Protein AF-A0A6S7KTX9-F1 (afdb_monomer)

Solvent-accessible surface area (backbone atoms only — not comparable to full-atom values): 5947 Å² total; per-residue (Å²): 133,84,76,74,84,74,77,63,70,67,62,65,62,39,55,59,55,64,74,69,64,88,60,67,93,51,55,34,82,47,74,49,81,61,94,49,71,65,58,38,52,52,52,52,51,52,51,51,51,47,60,72,64,47,81,51,99,92,48,83,36,61,68,40,61,43,78,93,50,84,59,28,39,36,37,28,50,54,64,93,84,64,54,65,72,59,54,60,54,59,60,75,76,112

Sequence (94 aa):
IDEDTLEDDNSERVVSAFKESANLNKLNKCYIESANEEELNDVLREIELMTDLGKHENVIQMFGCCTRCRPICLVLEYAPGGNLKVYLRSLKQK

InterPro domains:
  IPR000719 Protein kinase domain [PS50011] (1-94)
  IPR001245 Serine-threonine/tyrosine-protein kinase, catalytic domain [PF07714] (29-93)
  IPR011009 Protein kinase-like domain superfamily [SSF56112] (29-92)
  IPR050122 Receptor Tyrosine Kinase [PTHR24416] (34-89)

Organism: Paramuricea clavata (NCBI:txid317549)

Mean predicted aligned error: 10.35 Å

Structure (mmCIF, N/CA/C/O backbone):
data_AF-A0A6S7KTX9-F1
#
_entry.id   AF-A0A6S7KTX9-F1
#
loop_
_atom_site.group_PDB
_atom_site.id
_atom_site.type_symbol
_atom_site.label_atom_id
_atom_site.label_alt_id
_atom_site.label_comp_id
_atom_site.label_asym_id
_atom_site.label_entity_id
_atom_site.label_seq_id
_atom_site.pdbx_PDB_ins_code
_atom_site.Cartn_x
_atom_site.Cartn_y
_atom_site.Cartn_z
_atom_site.occupancy
_atom_site.B_iso_or_equiv
_atom_site.auth_seq_id
_atom_site.auth_comp_id
_atom_site.auth_asym_id
_atom_site.auth_atom_id
_atom_site.pdbx_PDB_model_num
ATOM 1 N N . ILE A 1 1 ? 22.445 -10.564 -27.317 1.00 37.06 1 ILE A N 1
ATOM 2 C CA . ILE A 1 1 ? 22.149 -11.217 -26.025 1.00 37.06 1 ILE A CA 1
ATOM 3 C C . ILE A 1 1 ? 20.880 -10.538 -25.596 1.00 37.06 1 ILE A C 1
ATOM 5 O O . ILE A 1 1 ? 20.932 -9.441 -25.058 1.00 37.06 1 ILE A O 1
ATOM 9 N N . ASP A 1 2 ? 19.780 -11.091 -26.084 1.00 29.61 2 ASP A N 1
ATOM 10 C CA . ASP A 1 2 ? 18.445 -10.622 -25.766 1.00 29.61 2 ASP A CA 1
ATOM 11 C C . ASP A 1 2 ? 18.195 -11.116 -24.346 1.00 29.61 2 ASP A C 1
ATOM 13 O O . ASP A 1 2 ? 18.088 -12.317 -24.115 1.00 29.61 2 ASP A O 1
ATOM 17 N N . GLU A 1 3 ? 18.309 -10.204 -23.386 1.00 43.16 3 GLU A N 1
ATOM 18 C CA . GLU A 1 3 ? 18.015 -10.494 -21.991 1.00 43.16 3 GLU A CA 1
ATOM 19 C C . GLU A 1 3 ? 16.493 -10.520 -21.880 1.00 43.16 3 GLU A C 1
ATOM 21 O O . GLU A 1 3 ? 15.811 -9.549 -22.217 1.00 43.16 3 GLU A O 1
ATOM 26 N N . ASP A 1 4 ? 16.000 -11.712 -21.566 1.00 34.72 4 ASP A N 1
ATOM 27 C CA . ASP A 1 4 ? 14.619 -12.135 -21.670 1.00 34.72 4 ASP A CA 1
ATOM 28 C C . ASP A 1 4 ? 13.635 -11.070 -21.181 1.00 34.72 4 ASP A C 1
ATOM 30 O O . ASP A 1 4 ? 13.712 -10.555 -20.064 1.00 34.72 4 ASP A O 1
ATOM 34 N N . THR A 1 5 ? 12.654 -10.781 -22.036 1.00 46.12 5 THR A N 1
ATOM 35 C CA . THR A 1 5 ? 11.400 -10.172 -21.610 1.00 46.12 5 THR A CA 1
ATOM 36 C C . THR A 1 5 ? 10.743 -11.182 -20.680 1.00 46.12 5 THR A C 1
ATOM 38 O O . THR A 1 5 ? 10.067 -12.100 -21.137 1.00 46.12 5 THR A O 1
ATOM 41 N N . LEU A 1 6 ? 11.004 -11.049 -19.378 1.00 45.59 6 LEU A N 1
ATOM 42 C CA . LEU A 1 6 ? 10.161 -11.620 -18.342 1.00 45.59 6 LEU A CA 1
ATOM 43 C C . LEU A 1 6 ? 8.770 -11.040 -18.592 1.00 45.59 6 LEU A C 1
ATOM 45 O O . LEU A 1 6 ? 8.470 -9.896 -18.255 1.00 45.59 6 LEU A O 1
ATOM 49 N N . GLU A 1 7 ? 7.953 -11.800 -19.314 1.00 46.34 7 GLU A N 1
ATOM 50 C CA . GLU A 1 7 ? 6.520 -11.598 -19.356 1.00 46.34 7 GLU A CA 1
ATOM 51 C C . GLU A 1 7 ? 6.048 -11.758 -17.915 1.00 46.34 7 GLU A C 1
ATOM 53 O O . GLU A 1 7 ? 5.877 -12.866 -17.411 1.00 46.34 7 GLU A O 1
ATOM 58 N N . ASP A 1 8 ? 5.952 -10.624 -17.221 1.00 46.47 8 ASP A N 1
ATOM 59 C CA . ASP A 1 8 ? 5.498 -10.552 -15.847 1.00 46.47 8 ASP A CA 1
ATOM 60 C C . ASP A 1 8 ? 4.066 -11.102 -15.770 1.00 46.47 8 ASP A C 1
ATOM 62 O O . ASP A 1 8 ? 3.064 -10.389 -15.933 1.00 46.47 8 ASP A O 1
ATOM 66 N N . ASP A 1 9 ? 3.985 -12.386 -15.422 1.00 48.59 9 ASP A N 1
ATOM 67 C CA . ASP A 1 9 ? 2.822 -13.127 -14.911 1.00 48.59 9 ASP A CA 1
ATOM 68 C C . ASP A 1 9 ? 2.078 -12.356 -13.794 1.00 48.59 9 ASP A C 1
ATOM 70 O O . ASP A 1 9 ? 0.934 -12.644 -13.430 1.00 48.59 9 ASP A O 1
ATOM 74 N N . ASN A 1 10 ? 2.703 -11.310 -13.250 1.00 50.31 10 ASN A N 1
ATOM 75 C CA . ASN A 1 10 ? 2.128 -10.411 -12.265 1.00 50.31 10 ASN A CA 1
ATOM 76 C C . ASN A 1 10 ? 0.919 -9.613 -12.799 1.00 50.31 10 ASN A C 1
ATOM 78 O O . ASN A 1 10 ? 0.084 -9.160 -12.016 1.00 50.31 10 ASN A O 1
ATOM 82 N N . SER A 1 11 ? 0.770 -9.456 -14.121 1.00 45.59 11 SER A N 1
ATOM 83 C CA . SER A 1 11 ? -0.364 -8.718 -14.700 1.00 45.59 11 SER A CA 1
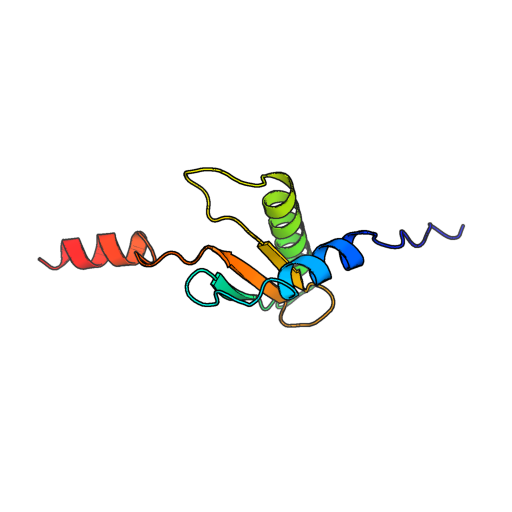ATOM 84 C C . SER A 1 11 ? -1.705 -9.467 -14.622 1.00 45.59 11 SER A C 1
ATOM 86 O O . SER A 1 11 ? -2.742 -8.823 -14.437 1.00 45.59 11 SER A O 1
ATOM 88 N N . GLU A 1 12 ? -1.716 -10.806 -14.670 1.00 43.31 12 GLU A N 1
ATOM 89 C CA . GLU A 1 12 ? -2.960 -11.584 -14.557 1.00 43.31 12 GLU A CA 1
ATOM 90 C C . GLU A 1 12 ? -3.484 -11.657 -13.115 1.00 43.31 12 GLU A C 1
ATOM 92 O O . GLU A 1 12 ? -4.700 -11.579 -12.895 1.00 43.31 12 GLU A O 1
ATOM 97 N N . ARG A 1 13 ? -2.601 -11.703 -12.103 1.00 44.53 13 ARG A N 1
ATOM 98 C CA . ARG A 1 13 ? -3.020 -11.707 -10.684 1.00 44.53 13 ARG A CA 1
ATOM 99 C C . ARG A 1 13 ? -3.780 -10.432 -10.308 1.00 44.53 13 ARG A C 1
ATOM 101 O O . ARG A 1 13 ? -4.778 -10.502 -9.588 1.00 44.53 13 ARG A O 1
ATOM 108 N N . VAL A 1 14 ? -3.373 -9.288 -10.859 1.00 49.12 14 VAL A N 1
ATOM 109 C CA . VAL A 1 14 ? -3.925 -7.957 -10.550 1.00 49.12 14 VAL A CA 1
ATOM 110 C C . VAL A 1 14 ? -5.378 -7.788 -11.012 1.00 49.12 14 VAL A C 1
ATOM 112 O O . VAL A 1 14 ? -6.156 -7.094 -10.356 1.00 49.12 14 VAL A O 1
ATOM 115 N N . VAL A 1 15 ? -5.798 -8.444 -12.100 1.00 47.75 15 VAL A N 1
ATOM 116 C CA . VAL A 1 15 ? -7.163 -8.285 -12.643 1.00 47.75 15 VAL A CA 1
ATOM 117 C C . VAL A 1 15 ? -8.205 -9.024 -11.798 1.00 47.75 15 VAL A C 1
ATOM 119 O O . VAL A 1 15 ? -9.350 -8.573 -11.692 1.00 47.75 15 VAL A O 1
ATOM 122 N N . SER A 1 16 ? -7.824 -10.127 -11.147 1.00 41.47 16 SER A N 1
ATOM 123 C CA . SER A 1 16 ? -8.752 -10.900 -10.312 1.00 41.47 16 SER A CA 1
ATOM 124 C C . SER A 1 16 ? -9.259 -10.111 -9.095 1.00 41.47 16 SER A C 1
ATOM 126 O O . SER A 1 16 ? -10.443 -10.204 -8.770 1.00 41.47 16 SER A O 1
ATOM 128 N N . ALA A 1 17 ? -8.432 -9.227 -8.520 1.00 46.88 17 ALA A N 1
ATOM 129 C CA . ALA A 1 17 ? -8.817 -8.346 -7.414 1.00 46.88 17 ALA A CA 1
ATOM 130 C C . ALA A 1 17 ? -9.908 -7.319 -7.790 1.00 46.88 17 ALA A C 1
ATOM 132 O O . ALA A 1 17 ? -10.685 -6.898 -6.934 1.00 46.88 17 ALA A O 1
ATOM 133 N N . PHE A 1 18 ? -10.026 -6.933 -9.069 1.00 48.75 18 PHE A N 1
ATOM 134 C CA . PHE A 1 18 ? -11.070 -6.001 -9.524 1.00 48.75 18 PHE A CA 1
ATOM 135 C C . PHE A 1 18 ? -12.423 -6.678 -9.793 1.00 48.75 18 PHE A C 1
ATOM 137 O O . PHE A 1 18 ? -13.461 -6.005 -9.781 1.00 48.75 18 PHE A O 1
ATOM 144 N N . LYS A 1 19 ? -12.440 -8.000 -10.020 1.00 47.16 19 LYS A N 1
ATOM 145 C CA . LYS A 1 19 ? -13.676 -8.750 -10.306 1.00 47.16 19 LYS A CA 1
ATOM 146 C C . LYS A 1 19 ? -14.556 -8.966 -9.075 1.00 47.16 19 LYS A C 1
ATOM 148 O O . LYS A 1 19 ? -15.756 -9.161 -9.235 1.00 47.16 19 LYS A O 1
ATOM 153 N N . GLU A 1 20 ? -14.018 -8.835 -7.865 1.00 50.09 20 GLU A N 1
ATOM 154 C CA . GLU A 1 20 ? -14.772 -8.986 -6.612 1.00 50.09 20 GLU A CA 1
ATOM 155 C C . GLU A 1 20 ? -15.162 -7.625 -5.996 1.00 50.09 20 GLU A C 1
ATOM 157 O O . GLU A 1 20 ? -15.121 -7.397 -4.791 1.00 50.09 20 GLU A O 1
ATOM 162 N N . SER A 1 21 ? -15.564 -6.671 -6.839 1.00 49.19 21 SER A N 1
ATOM 163 C CA . SER A 1 21 ? -15.944 -5.304 -6.443 1.00 49.19 21 SER A CA 1
ATOM 164 C C . SER A 1 21 ? -17.344 -5.177 -5.814 1.00 49.19 21 SER A C 1
ATOM 166 O O . SER A 1 21 ? -17.865 -4.073 -5.670 1.00 49.19 21 SER A O 1
ATOM 168 N N . ALA A 1 22 ? -17.958 -6.274 -5.360 1.00 47.31 22 ALA A N 1
ATOM 169 C CA . ALA A 1 22 ? -19.304 -6.248 -4.781 1.00 47.31 22 ALA A CA 1
ATOM 170 C C . ALA A 1 22 ? -19.378 -5.703 -3.333 1.00 47.31 22 ALA A C 1
ATOM 172 O O . ALA A 1 22 ? -20.474 -5.582 -2.796 1.00 47.31 22 ALA A O 1
ATOM 173 N N . ASN A 1 23 ? -18.260 -5.333 -2.688 1.00 53.06 23 ASN A N 1
ATOM 174 C CA . ASN A 1 23 ? -18.264 -4.726 -1.345 1.00 53.06 23 ASN A CA 1
ATOM 175 C C . ASN A 1 23 ? -17.221 -3.599 -1.191 1.00 53.06 23 ASN A C 1
ATOM 177 O O . ASN A 1 23 ? -16.247 -3.725 -0.450 1.00 53.06 23 ASN A O 1
ATOM 181 N N . LEU A 1 24 ? -17.448 -2.457 -1.855 1.00 52.16 24 LEU A N 1
ATOM 182 C CA . LEU A 1 24 ? -16.581 -1.264 -1.779 1.00 52.16 24 LEU A CA 1
ATOM 183 C C . LEU A 1 24 ? -16.343 -0.719 -0.356 1.00 52.16 24 LEU A C 1
ATOM 185 O O . LEU A 1 24 ? -15.367 -0.008 -0.139 1.00 52.16 24 LEU A O 1
ATOM 189 N N . ASN A 1 25 ? -17.174 -1.077 0.626 1.00 57.72 25 ASN A N 1
ATOM 190 C CA . ASN A 1 25 ? -17.082 -0.565 2.000 1.00 57.72 25 ASN A CA 1
ATOM 191 C C . ASN A 1 25 ? -15.853 -1.066 2.791 1.00 57.72 25 ASN A C 1
ATOM 193 O O . ASN A 1 25 ? -15.703 -0.708 3.956 1.00 57.72 25 ASN A O 1
ATOM 197 N N . LYS A 1 26 ? -14.999 -1.914 2.200 1.00 66.31 26 LYS A N 1
ATOM 198 C CA . LYS A 1 26 ? -13.818 -2.503 2.859 1.00 66.31 26 LYS A CA 1
ATOM 199 C C . LYS A 1 26 ? -12.478 -2.143 2.210 1.00 66.31 26 LYS A C 1
ATOM 201 O O . LYS A 1 26 ? -11.446 -2.614 2.681 1.00 66.31 26 LYS A O 1
ATOM 206 N N . LEU A 1 27 ? -12.473 -1.331 1.151 1.00 79.19 27 LEU A N 1
ATOM 207 C CA . LEU A 1 27 ? -11.274 -1.059 0.353 1.00 79.19 27 LEU A CA 1
ATOM 208 C C . LEU A 1 27 ? -10.914 0.428 0.364 1.00 79.19 27 LEU A C 1
ATOM 210 O O . LEU A 1 27 ? -11.785 1.290 0.264 1.00 79.19 27 LEU A O 1
ATOM 214 N N . ASN A 1 28 ? -9.619 0.720 0.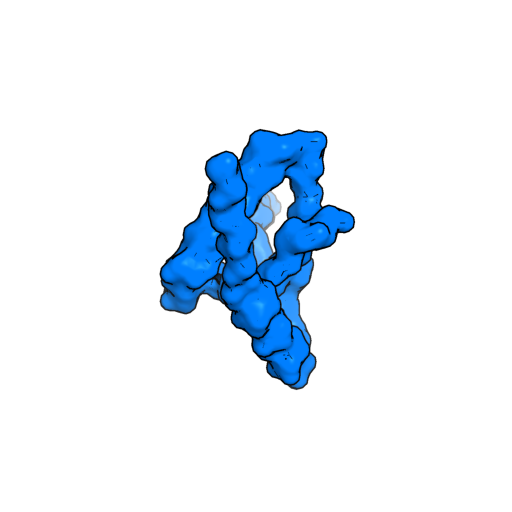432 1.00 83.38 28 ASN A N 1
ATOM 215 C CA . ASN A 1 28 ? -9.055 2.056 0.297 1.00 83.38 28 ASN A CA 1
ATOM 216 C C . ASN A 1 28 ? -8.196 2.136 -0.971 1.00 83.38 28 ASN A C 1
ATOM 218 O O . ASN A 1 28 ? -7.321 1.296 -1.181 1.00 83.38 28 ASN A O 1
ATOM 222 N N . LYS A 1 29 ? -8.433 3.149 -1.810 1.00 86.44 29 LYS A N 1
ATOM 223 C CA . LYS A 1 29 ? -7.615 3.416 -3.002 1.00 86.44 29 LYS A CA 1
ATOM 224 C C . LYS A 1 29 ? -6.560 4.460 -2.660 1.00 86.44 29 LYS A C 1
ATOM 226 O O . LYS A 1 29 ? -6.911 5.561 -2.244 1.00 86.44 29 LYS A O 1
ATOM 231 N N . CYS A 1 30 ? -5.292 4.123 -2.855 1.00 86.94 30 CYS A N 1
ATOM 232 C CA . CYS A 1 30 ? -4.167 5.031 -2.652 1.00 86.94 30 CYS A CA 1
ATOM 233 C C . CYS A 1 30 ? -3.467 5.290 -3.990 1.00 86.94 30 CYS A C 1
ATOM 235 O O . CYS A 1 30 ? -3.285 4.358 -4.773 1.00 86.94 30 CYS A O 1
ATOM 237 N N . TYR A 1 31 ? -3.088 6.541 -4.248 1.00 90.31 31 TYR A N 1
ATOM 238 C CA . TYR A 1 31 ? -2.334 6.927 -5.437 1.00 90.31 31 TYR A CA 1
ATOM 239 C C . TYR A 1 31 ? -0.952 7.405 -5.014 1.00 90.31 31 TYR A C 1
ATOM 241 O O . TYR A 1 31 ? -0.845 8.272 -4.147 1.00 90.31 31 TYR A O 1
ATOM 249 N N . ILE A 1 32 ? 0.083 6.827 -5.616 1.00 89.19 32 ILE A N 1
ATOM 250 C CA . ILE A 1 32 ? 1.475 7.191 -5.364 1.00 89.19 32 ILE A CA 1
ATOM 251 C C . ILE A 1 32 ? 2.045 7.861 -6.609 1.00 89.19 32 ILE A C 1
ATOM 253 O O . ILE A 1 32 ? 2.006 7.314 -7.716 1.00 89.19 32 ILE A O 1
ATOM 257 N N . GLU A 1 33 ? 2.585 9.056 -6.399 1.00 90.69 33 GLU A N 1
ATOM 258 C CA . GLU A 1 33 ? 3.385 9.794 -7.367 1.00 90.69 33 GLU A CA 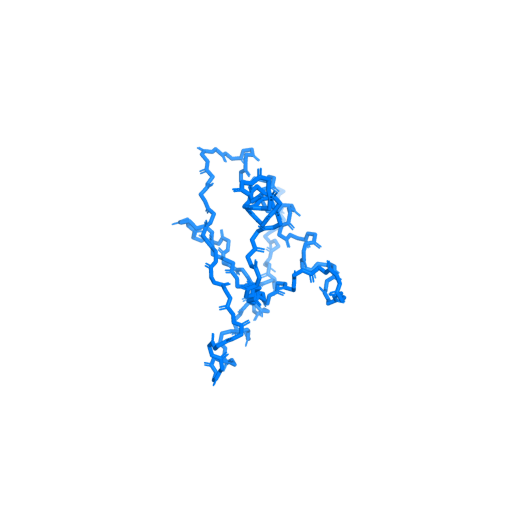1
ATOM 259 C C . GLU A 1 33 ? 4.865 9.619 -7.018 1.00 90.69 33 GLU A C 1
ATOM 261 O O . GLU A 1 33 ? 5.237 9.656 -5.846 1.00 90.69 33 GLU A O 1
ATOM 266 N N . SER A 1 34 ? 5.698 9.427 -8.037 1.00 86.69 34 SER A N 1
ATOM 267 C CA . SER A 1 34 ? 7.157 9.359 -7.910 1.00 86.69 34 SER A CA 1
ATOM 268 C C . SER A 1 34 ? 7.750 10.455 -8.788 1.00 86.69 34 SER A C 1
ATOM 270 O O . SER A 1 34 ? 7.319 10.609 -9.934 1.00 86.69 34 SER A O 1
ATOM 272 N N . ALA A 1 35 ? 8.711 11.219 -8.270 1.00 82.44 35 ALA A N 1
ATOM 273 C CA . ALA A 1 35 ? 9.309 12.344 -8.985 1.00 82.44 35 ALA A CA 1
ATOM 274 C C . ALA A 1 35 ? 10.438 11.911 -9.934 1.00 82.44 35 ALA A C 1
ATOM 276 O O . ALA A 1 35 ? 10.698 12.591 -10.928 1.00 82.44 35 ALA A O 1
ATOM 277 N N . ASN A 1 36 ? 11.105 10.791 -9.645 1.00 91.88 36 ASN A N 1
ATOM 278 C CA . ASN A 1 36 ? 12.203 10.246 -10.442 1.00 91.88 36 ASN A CA 1
ATOM 279 C C . ASN A 1 36 ? 12.211 8.701 -10.435 1.00 91.88 36 ASN A C 1
ATOM 281 O O . ASN A 1 36 ? 11.389 8.059 -9.779 1.00 91.88 36 ASN A O 1
ATOM 285 N N . GLU A 1 37 ? 13.127 8.105 -11.205 1.00 89.06 37 GLU A N 1
ATOM 286 C CA . GLU A 1 37 ? 13.243 6.646 -11.345 1.00 89.06 37 GLU A CA 1
ATOM 287 C C . GLU A 1 37 ? 13.743 5.944 -10.074 1.00 89.06 37 GLU A C 1
ATOM 289 O O . GLU A 1 37 ? 13.380 4.797 -9.832 1.00 89.06 37 GLU A O 1
ATOM 294 N N . GLU A 1 38 ? 14.542 6.614 -9.244 1.00 93.50 38 GLU A N 1
ATOM 295 C CA . GLU A 1 38 ? 15.045 6.046 -7.989 1.00 93.50 38 GLU A CA 1
ATOM 296 C C . GLU A 1 38 ? 13.912 5.899 -6.965 1.00 93.50 38 GLU A C 1
ATOM 298 O O . GLU A 1 38 ? 13.664 4.797 -6.481 1.00 93.50 38 GLU A O 1
ATOM 303 N N . GLU A 1 39 ? 13.136 6.967 -6.749 1.00 92.62 39 GLU A N 1
ATOM 304 C CA . GLU A 1 39 ? 11.926 6.951 -5.916 1.00 92.62 39 GLU A CA 1
ATOM 305 C C . GLU A 1 39 ? 10.912 5.923 -6.416 1.00 92.62 39 GLU A C 1
ATOM 307 O O . GLU A 1 39 ? 10.251 5.246 -5.632 1.00 92.62 39 GLU A O 1
ATOM 312 N N . LEU A 1 40 ? 10.783 5.790 -7.735 1.00 89.94 40 LEU A N 1
ATOM 313 C CA . LEU A 1 40 ? 9.928 4.776 -8.324 1.00 89.94 40 LEU A CA 1
ATOM 314 C C . LEU A 1 40 ? 10.402 3.361 -7.976 1.00 89.94 40 LEU A C 1
ATOM 316 O O . LEU A 1 40 ? 9.584 2.522 -7.606 1.00 89.94 40 LEU A O 1
ATOM 320 N N . ASN A 1 41 ? 11.696 3.080 -8.120 1.00 90.75 41 ASN A N 1
ATOM 321 C CA . ASN A 1 41 ? 12.246 1.765 -7.810 1.00 90.75 41 ASN A CA 1
ATOM 322 C C . ASN A 1 41 ? 12.053 1.415 -6.333 1.00 90.75 41 ASN A C 1
ATOM 324 O O . ASN A 1 41 ? 11.727 0.271 -6.022 1.00 90.75 41 ASN A O 1
ATOM 328 N N . ASP A 1 42 ? 12.188 2.389 -5.436 1.00 93.69 42 ASP A N 1
ATOM 329 C CA . ASP A 1 42 ? 11.902 2.193 -4.016 1.00 93.69 42 ASP A CA 1
ATOM 330 C C . ASP A 1 42 ? 10.419 1.866 -3.781 1.00 93.69 42 ASP A C 1
ATOM 332 O O . ASP A 1 42 ? 10.112 0.886 -3.101 1.00 93.69 42 ASP A O 1
ATOM 336 N N . VAL A 1 43 ? 9.497 2.591 -4.427 1.00 91.50 43 VAL A N 1
ATOM 337 C CA . VAL A 1 43 ? 8.055 2.292 -4.359 1.00 91.50 43 VAL A CA 1
ATOM 338 C C . VAL A 1 43 ? 7.745 0.887 -4.885 1.00 91.50 43 VAL A C 1
ATOM 340 O O . VAL A 1 43 ? 6.956 0.164 -4.281 1.00 91.50 43 VAL A O 1
ATOM 343 N N . LEU A 1 44 ? 8.356 0.467 -5.996 1.00 89.94 44 LEU A N 1
ATOM 344 C CA . LEU A 1 44 ? 8.141 -0.872 -6.555 1.00 89.94 44 LEU A CA 1
ATOM 345 C C . LEU A 1 44 ? 8.639 -1.974 -5.612 1.00 89.94 44 LEU A C 1
ATOM 347 O O . LEU A 1 44 ? 7.928 -2.961 -5.426 1.00 89.94 44 LEU A O 1
ATOM 351 N N . ARG A 1 45 ? 9.796 -1.782 -4.962 1.00 90.94 45 ARG A N 1
ATOM 352 C CA . ARG A 1 45 ? 10.299 -2.719 -3.943 1.00 90.94 45 ARG A CA 1
ATOM 353 C C . ARG A 1 45 ? 9.360 -2.812 -2.742 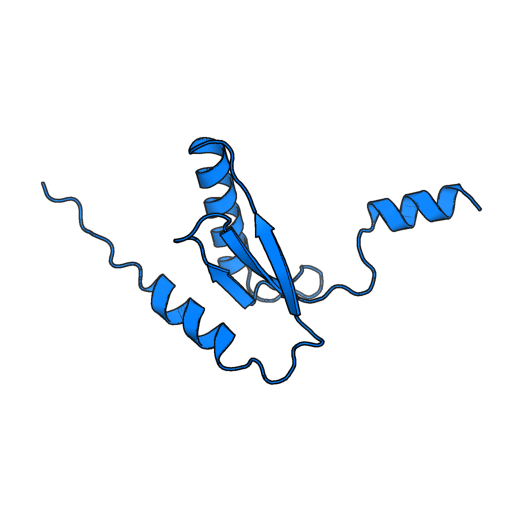1.00 90.94 45 ARG A C 1
ATOM 355 O O . ARG A 1 45 ? 9.102 -3.907 -2.255 1.00 90.94 45 ARG A O 1
ATOM 362 N N . GLU A 1 46 ? 8.814 -1.693 -2.266 1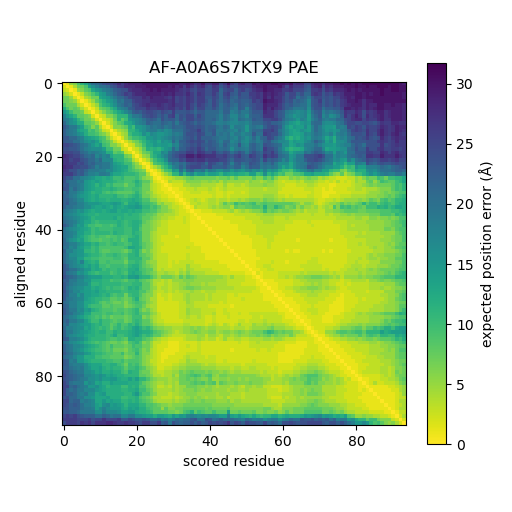.00 92.19 46 GLU A N 1
ATOM 363 C CA . GLU A 1 46 ? 7.830 -1.717 -1.174 1.00 92.19 46 GLU A CA 1
ATOM 364 C C . GLU A 1 46 ? 6.550 -2.475 -1.562 1.00 92.19 46 GLU A C 1
ATOM 366 O O . GLU A 1 46 ? 6.019 -3.249 -0.764 1.00 92.19 46 GLU A O 1
ATOM 371 N N . ILE A 1 47 ? 6.073 -2.300 -2.798 1.00 90.44 47 ILE A N 1
ATOM 372 C CA . ILE A 1 47 ? 4.900 -3.012 -3.329 1.00 90.44 47 ILE A CA 1
ATOM 373 C C . ILE A 1 47 ? 5.154 -4.521 -3.407 1.00 90.44 47 ILE A C 1
ATOM 375 O O . ILE A 1 47 ? 4.275 -5.311 -3.054 1.00 90.44 47 ILE A O 1
ATOM 379 N N . GLU A 1 48 ? 6.338 -4.935 -3.851 1.00 88.69 48 GLU A N 1
ATOM 380 C CA . GLU A 1 48 ? 6.738 -6.344 -3.890 1.00 88.69 48 GLU A CA 1
ATOM 381 C C . GLU A 1 48 ? 6.745 -6.951 -2.480 1.00 88.69 48 GLU A C 1
ATOM 383 O O . GLU A 1 48 ? 6.064 -7.945 -2.231 1.00 88.69 48 GLU A O 1
ATOM 388 N N . LEU A 1 49 ? 7.360 -6.264 -1.510 1.00 89.12 49 LEU A N 1
ATOM 389 C CA . LEU A 1 49 ? 7.357 -6.685 -0.105 1.00 89.12 49 LEU A CA 1
ATOM 390 C C . LEU A 1 49 ? 5.939 -6.822 0.473 1.00 89.12 49 LEU A C 1
ATOM 392 O O . LEU A 1 49 ? 5.653 -7.777 1.196 1.00 89.12 49 LEU A O 1
ATOM 396 N N . MET A 1 50 ? 5.032 -5.888 0.165 1.00 88.25 50 MET A N 1
ATOM 397 C CA . MET A 1 50 ? 3.633 -5.975 0.606 1.00 88.25 50 MET A CA 1
ATOM 398 C C . MET A 1 50 ? 2.872 -7.123 -0.064 1.00 88.25 50 MET A C 1
ATOM 400 O O . MET A 1 50 ? 1.960 -7.686 0.545 1.00 88.25 50 MET A O 1
ATOM 404 N N . THR A 1 51 ? 3.225 -7.460 -1.304 1.00 85.25 51 THR A N 1
ATOM 405 C CA . THR A 1 51 ? 2.640 -8.593 -2.031 1.00 85.25 51 THR A CA 1
ATOM 406 C C . THR A 1 51 ? 3.067 -9.913 -1.390 1.00 85.25 51 THR A C 1
ATOM 408 O O . THR A 1 51 ? 2.221 -10.777 -1.152 1.00 85.25 51 THR A O 1
ATOM 411 N N . ASP A 1 52 ? 4.349 -10.034 -1.044 1.00 85.94 52 ASP A N 1
ATOM 412 C CA . ASP A 1 52 ? 4.934 -11.238 -0.448 1.00 85.94 52 ASP A CA 1
ATOM 413 C C . ASP A 1 52 ? 4.510 -11.460 1.006 1.00 85.94 52 ASP A C 1
ATOM 415 O O . ASP A 1 52 ? 4.320 -12.601 1.432 1.00 85.94 52 ASP A O 1
ATOM 419 N N . LEU A 1 53 ? 4.313 -10.381 1.774 1.00 86.81 53 LEU A N 1
ATOM 420 C CA . LEU A 1 53 ? 3.860 -10.460 3.166 1.00 86.81 53 LEU A CA 1
ATOM 421 C C . LEU A 1 53 ? 2.497 -11.162 3.300 1.00 86.81 53 LEU A C 1
ATOM 423 O O . LEU A 1 53 ? 2.230 -11.830 4.302 1.00 86.81 53 LEU A O 1
ATOM 427 N N . GLY A 1 54 ? 1.625 -11.005 2.301 1.00 81.81 54 GLY A N 1
ATOM 428 C CA . GLY A 1 54 ? 0.277 -11.558 2.317 1.00 81.81 54 GLY A CA 1
ATOM 429 C C . GLY A 1 54 ? -0.594 -10.963 3.430 1.00 81.81 54 GLY A C 1
ATOM 430 O O . GLY A 1 54 ? -0.601 -9.757 3.673 1.00 81.81 54 GLY A O 1
ATOM 431 N N . LYS A 1 55 ? -1.390 -11.809 4.093 1.00 87.38 55 LYS A N 1
ATOM 432 C CA . LYS A 1 55 ? -2.324 -11.383 5.145 1.00 87.38 55 LYS A CA 1
ATOM 433 C C . LYS A 1 55 ? -1.692 -11.505 6.531 1.00 87.38 55 LYS A C 1
ATOM 435 O O . LYS A 1 55 ? -1.270 -12.590 6.922 1.00 87.38 55 LYS A O 1
ATOM 440 N N . HIS A 1 56 ? -1.758 -10.432 7.316 1.00 91.69 56 HIS A N 1
ATOM 441 C CA . HIS A 1 56 ? -1.332 -10.416 8.713 1.00 91.69 56 HIS A CA 1
ATOM 442 C C . HIS A 1 56 ? -2.285 -9.566 9.568 1.00 91.69 56 HIS A C 1
ATOM 444 O O . HIS A 1 56 ? -2.818 -8.574 9.092 1.00 91.69 56 HIS A O 1
ATOM 450 N N . GLU A 1 57 ? -2.500 -9.932 10.835 1.00 91.00 57 GLU A N 1
ATOM 451 C CA . GLU A 1 57 ? -3.474 -9.260 11.721 1.00 91.00 57 GLU A CA 1
ATOM 452 C C . GLU A 1 57 ? -3.133 -7.786 11.988 1.00 91.00 57 GLU A C 1
ATOM 454 O O . GLU A 1 57 ? -4.015 -6.939 12.079 1.00 91.00 57 GLU A O 1
ATOM 459 N N . ASN A 1 58 ? -1.840 -7.479 12.094 1.00 91.88 58 ASN A N 1
ATOM 460 C CA . ASN A 1 58 ? -1.350 -6.152 12.476 1.00 91.88 58 ASN A CA 1
ATOM 461 C C . ASN A 1 58 ? -0.782 -5.342 11.299 1.00 91.88 58 ASN A C 1
ATOM 463 O O . ASN A 1 58 ? -0.082 -4.356 11.523 1.00 91.88 58 ASN A O 1
ATOM 467 N N . VAL A 1 59 ? -1.021 -5.770 10.056 1.00 91.94 59 VAL A N 1
ATOM 468 C CA . VAL A 1 59 ? -0.551 -5.066 8.854 1.00 91.94 59 VAL A CA 1
ATOM 469 C C . VAL A 1 59 ? -1.700 -4.935 7.865 1.00 91.94 59 VAL A C 1
ATOM 471 O O . VAL A 1 59 ? -2.406 -5.902 7.607 1.00 91.94 59 VAL A O 1
ATOM 474 N N . ILE A 1 60 ? -1.868 -3.735 7.306 1.00 89.75 60 ILE A N 1
ATOM 475 C CA . ILE A 1 60 ? -2.878 -3.456 6.280 1.00 89.75 60 ILE A CA 1
ATOM 476 C C . ILE A 1 60 ? -2.639 -4.364 5.079 1.00 89.75 60 ILE A C 1
ATOM 478 O O . ILE A 1 60 ? -1.584 -4.297 4.446 1.00 89.75 60 ILE A O 1
ATOM 482 N N . GLN A 1 61 ? -3.635 -5.183 4.749 1.00 88.88 61 GLN A N 1
ATOM 483 C CA . GLN A 1 61 ? -3.550 -6.063 3.594 1.00 88.88 61 GLN A CA 1
ATOM 484 C C . GLN A 1 61 ? -3.599 -5.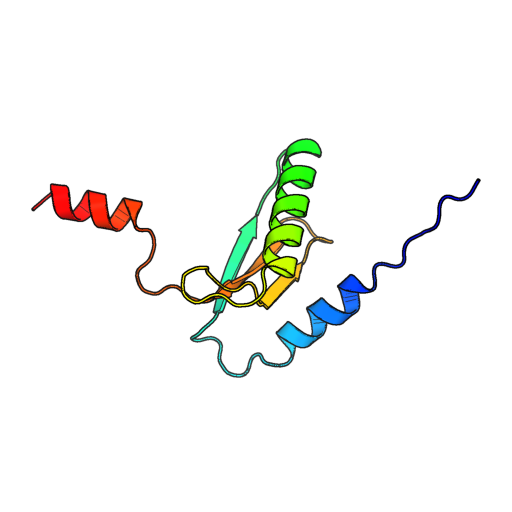249 2.292 1.00 88.88 61 GLN A C 1
ATOM 486 O O . GLN A 1 61 ? -4.471 -4.395 2.108 1.00 88.88 61 GLN A O 1
ATOM 491 N N . MET A 1 62 ? -2.700 -5.559 1.355 1.00 88.19 62 MET A N 1
ATOM 492 C CA . MET A 1 62 ? -2.808 -5.109 -0.031 1.00 88.19 62 MET A CA 1
ATOM 493 C C . MET A 1 62 ? -3.552 -6.158 -0.861 1.00 88.19 62 MET A C 1
ATOM 495 O O . MET A 1 62 ? -3.211 -7.338 -0.847 1.00 88.19 62 MET A O 1
ATOM 499 N N . PHE A 1 63 ? -4.582 -5.727 -1.586 1.00 84.38 63 PHE A N 1
ATOM 500 C CA . PHE A 1 63 ? -5.356 -6.586 -2.487 1.00 84.38 63 PHE A CA 1
ATOM 501 C C . PHE A 1 63 ? -4.806 -6.571 -3.913 1.00 84.38 63 PHE A C 1
ATOM 503 O O . PHE A 1 63 ? -4.987 -7.535 -4.649 1.00 84.38 63 PHE A O 1
ATOM 510 N N . GLY A 1 64 ? -4.146 -5.482 -4.307 1.00 84.31 64 GLY A N 1
ATOM 511 C CA . GLY A 1 64 ? -3.506 -5.363 -5.610 1.00 84.31 64 GLY A CA 1
ATOM 512 C C . GLY A 1 64 ? -2.989 -3.957 -5.889 1.00 84.31 64 GLY A C 1
ATOM 513 O O . GLY A 1 64 ? -3.275 -3.009 -5.152 1.00 84.31 64 GLY A O 1
ATOM 514 N N . CYS A 1 65 ? -2.243 -3.825 -6.982 1.00 85.38 65 CYS A N 1
ATOM 515 C CA . CYS A 1 65 ? -1.671 -2.566 -7.437 1.00 85.38 65 CYS A CA 1
ATOM 516 C C . CYS A 1 65 ? -1.702 -2.457 -8.968 1.00 85.38 65 CYS A C 1
ATOM 518 O O . CYS A 1 65 ? -1.764 -3.460 -9.670 1.00 85.38 65 CYS A O 1
ATOM 520 N N . CYS A 1 66 ? -1.643 -1.238 -9.497 1.00 85.19 66 CYS A N 1
ATOM 521 C CA . CYS A 1 66 ? -1.404 -0.965 -10.909 1.00 85.19 66 CYS A CA 1
ATOM 522 C C . CYS A 1 66 ? -0.139 -0.112 -11.032 1.00 85.19 66 CYS A C 1
ATOM 524 O O . CYS A 1 66 ? -0.159 1.073 -10.702 1.00 85.19 66 CYS A O 1
ATOM 526 N N . THR A 1 67 ? 0.954 -0.721 -11.493 1.00 83.56 67 THR A N 1
ATOM 527 C CA . THR A 1 67 ? 2.290 -0.100 -11.587 1.00 83.56 67 THR A CA 1
ATOM 528 C C . THR A 1 67 ? 2.641 0.392 -12.993 1.00 83.56 67 THR A C 1
ATOM 530 O O . THR A 1 67 ? 3.576 1.182 -13.155 1.00 83.56 67 THR A O 1
ATOM 533 N N . ARG A 1 68 ? 1.873 -0.039 -14.007 1.00 79.69 68 ARG A N 1
ATOM 534 C CA . ARG A 1 68 ? 2.089 0.273 -15.433 1.00 79.69 68 ARG A CA 1
ATOM 535 C C . ARG A 1 68 ? 1.682 1.692 -15.827 1.00 79.69 68 ARG A C 1
ATOM 537 O O . ARG A 1 68 ? 2.134 2.185 -16.855 1.00 79.69 68 ARG A O 1
ATOM 544 N N . CYS A 1 69 ? 0.819 2.337 -15.045 1.00 76.25 69 CYS A N 1
ATOM 545 C CA . CYS A 1 69 ? 0.440 3.732 -15.239 1.00 76.25 69 CYS A CA 1
ATOM 546 C C . CYS A 1 69 ? 0.972 4.613 -14.101 1.00 76.25 69 CYS A C 1
ATOM 548 O O . CYS A 1 69 ? 1.295 4.140 -13.009 1.00 76.25 69 CYS A O 1
ATOM 550 N N . ARG A 1 70 ? 1.096 5.911 -14.388 1.00 81.31 70 ARG A N 1
ATOM 551 C CA . ARG A 1 70 ? 1.402 6.950 -13.402 1.00 81.31 70 ARG A CA 1
ATOM 552 C C . ARG A 1 70 ? 0.171 7.849 -13.244 1.00 81.31 70 ARG A C 1
ATOM 554 O O . ARG A 1 70 ? -0.381 8.254 -14.270 1.00 81.31 70 ARG A O 1
ATOM 561 N N . PRO A 1 71 ? -0.253 8.163 -12.009 1.00 87.00 71 PRO A N 1
ATOM 562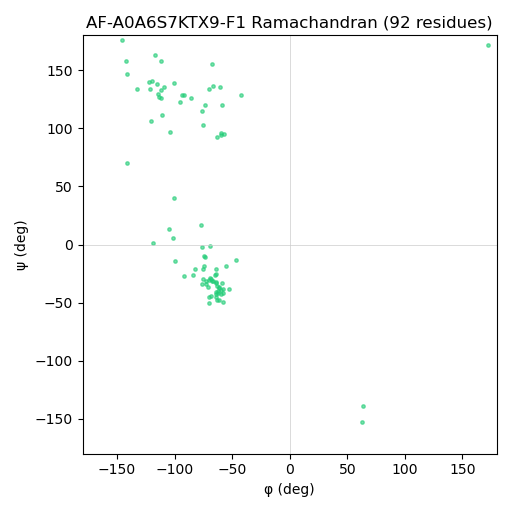 C CA . PRO A 1 71 ? 0.283 7.668 -10.732 1.00 87.00 71 PRO A CA 1
ATOM 563 C C . PRO A 1 71 ? 0.014 6.169 -10.511 1.00 87.00 71 PRO A C 1
ATOM 565 O O . PRO A 1 71 ? -0.933 5.614 -11.070 1.00 87.00 71 PRO A O 1
ATOM 568 N N . ILE A 1 72 ? 0.847 5.524 -9.688 1.00 88.88 72 ILE A N 1
ATOM 569 C CA . ILE A 1 72 ? 0.640 4.128 -9.276 1.00 88.88 72 ILE A CA 1
ATOM 570 C C . ILE A 1 72 ? -0.620 4.068 -8.418 1.00 88.88 72 ILE A C 1
ATOM 572 O O . ILE A 1 72 ? -0.810 4.907 -7.540 1.00 88.88 72 ILE A O 1
ATOM 576 N N . CYS A 1 73 ? -1.471 3.071 -8.646 1.00 87.12 73 CYS A N 1
ATOM 577 C CA . CYS A 1 73 ? -2.681 2.859 -7.854 1.00 87.12 73 CYS A CA 1
ATOM 578 C C . CYS A 1 73 ? -2.534 1.618 -6.973 1.00 87.12 73 CYS A C 1
ATOM 580 O O . CYS A 1 73 ? -2.103 0.573 -7.452 1.00 87.12 73 CYS A O 1
ATOM 582 N N . LEU A 1 74 ? -2.933 1.718 -5.710 1.00 87.75 74 LEU A N 1
ATOM 583 C CA . LEU A 1 74 ? -2.941 0.631 -4.736 1.00 87.75 74 LEU A CA 1
ATOM 584 C C . LEU A 1 74 ? -4.351 0.432 -4.194 1.00 87.75 74 LEU A C 1
ATOM 586 O O . LEU A 1 74 ? -5.056 1.398 -3.892 1.00 87.75 74 LEU A O 1
ATOM 590 N N . VAL A 1 75 ? -4.734 -0.827 -4.022 1.00 87.81 75 VAL A N 1
ATOM 591 C CA . VAL A 1 75 ? -5.968 -1.225 -3.351 1.00 87.81 75 VAL A CA 1
ATOM 592 C C . VAL A 1 75 ? -5.592 -1.880 -2.029 1.00 87.81 75 VAL A C 1
ATOM 594 O O . VAL A 1 75 ? -5.024 -2.969 -2.002 1.00 87.81 75 VAL A O 1
ATOM 597 N N . LEU A 1 76 ? -5.911 -1.200 -0.934 1.00 88.69 76 LEU A N 1
ATOM 598 C CA . LEU A 1 76 ? -5.552 -1.584 0.428 1.00 88.69 76 LEU A CA 1
ATOM 599 C C . LEU A 1 76 ? -6.800 -1.869 1.264 1.00 88.69 76 LEU A C 1
ATOM 601 O O . LEU A 1 76 ? -7.907 -1.449 0.923 1.00 88.69 76 LEU A O 1
ATOM 605 N N . GLU A 1 77 ? -6.618 -2.542 2.392 1.00 87.50 77 GLU A N 1
ATOM 606 C CA . GLU A 1 77 ? -7.640 -2.657 3.427 1.00 87.50 77 GLU A CA 1
ATOM 607 C C . GLU A 1 77 ? -8.024 -1.286 3.984 1.00 87.50 77 GLU A C 1
ATOM 609 O O . GLU A 1 77 ? -7.189 -0.417 4.247 1.00 87.50 77 GLU A O 1
ATOM 614 N N . TYR A 1 78 ? -9.330 -1.078 4.133 1.00 87.81 78 TYR A N 1
ATOM 615 C CA . TYR A 1 78 ? -9.853 0.137 4.728 1.00 87.81 78 TYR A CA 1
ATOM 616 C C . TYR A 1 78 ? -9.626 0.150 6.244 1.00 87.81 78 TYR A C 1
ATOM 618 O O . TYR A 1 78 ? -10.163 -0.683 6.971 1.00 87.81 78 TYR A O 1
ATOM 626 N N . ALA A 1 79 ? -8.886 1.152 6.723 1.00 88.44 79 ALA A N 1
ATOM 627 C CA . ALA A 1 79 ? -8.634 1.386 8.142 1.00 88.44 79 ALA A CA 1
ATOM 628 C C . ALA A 1 79 ? -9.489 2.561 8.667 1.00 88.44 79 ALA A C 1
ATOM 630 O O . ALA A 1 79 ? -9.075 3.719 8.543 1.00 88.44 79 ALA A O 1
ATOM 631 N N . PRO A 1 80 ? -10.658 2.313 9.293 1.00 84.81 80 PRO A N 1
ATOM 632 C CA . PRO A 1 80 ? -11.564 3.379 9.740 1.00 84.81 80 PRO A CA 1
ATOM 633 C C . PRO A 1 80 ? -10.966 4.281 10.830 1.00 84.81 80 PRO A C 1
ATOM 635 O O . PRO A 1 80 ? -11.366 5.434 10.964 1.00 84.81 80 PRO A O 1
ATOM 638 N N . GLY A 1 81 ? -10.003 3.772 11.609 1.00 86.50 81 GLY A N 1
ATOM 639 C CA . GLY A 1 81 ? -9.334 4.522 12.679 1.00 86.50 81 GLY A CA 1
ATOM 640 C C . GLY A 1 81 ? -8.332 5.574 12.187 1.00 86.50 81 GLY A C 1
ATOM 641 O O . GLY A 1 81 ? -7.871 6.398 12.978 1.00 86.50 81 GLY A O 1
ATOM 642 N N . GLY A 1 82 ? -8.000 5.569 10.893 1.00 87.06 82 GLY A N 1
ATOM 643 C CA . GLY A 1 82 ? -7.053 6.509 10.305 1.00 87.06 82 GLY A CA 1
ATOM 644 C C . GLY A 1 82 ? -5.632 6.385 10.869 1.00 87.06 82 GLY A C 1
ATOM 645 O O . GLY A 1 82 ? -5.183 5.320 11.285 1.00 87.06 82 GLY A O 1
ATOM 646 N N . ASN A 1 83 ? -4.888 7.492 10.842 1.00 89.88 83 ASN A N 1
ATOM 647 C CA . ASN A 1 83 ? -3.468 7.514 11.188 1.00 89.88 83 ASN A CA 1
ATOM 648 C C . ASN A 1 83 ? -3.240 7.682 12.702 1.00 89.88 83 ASN A C 1
ATOM 650 O O . ASN A 1 83 ? -3.651 8.684 13.296 1.00 89.88 83 ASN A O 1
ATOM 654 N N . LEU A 1 84 ? -2.463 6.770 13.297 1.00 91.19 84 LEU A N 1
ATOM 655 C CA . LEU A 1 84 ? -2.047 6.823 14.701 1.00 91.19 84 LEU A CA 1
ATOM 656 C C . LEU A 1 84 ? -1.393 8.161 15.092 1.00 91.19 84 LEU A C 1
ATOM 658 O O . LEU A 1 84 ? -1.659 8.688 16.168 1.00 91.19 84 LEU A O 1
ATOM 662 N N . LYS A 1 85 ? -0.580 8.767 14.219 1.00 92.81 85 LYS A N 1
ATOM 663 C CA . LYS A 1 85 ? 0.042 10.084 14.452 1.00 92.81 85 LYS A CA 1
ATOM 664 C C . LYS A 1 85 ? -1.002 11.182 14.652 1.00 92.81 85 LYS A C 1
ATOM 666 O O . LYS A 1 85 ? -0.798 12.069 15.480 1.00 92.81 85 LYS A O 1
ATOM 671 N N . VAL A 1 86 ? -2.097 11.142 13.891 1.00 92.00 86 VAL A N 1
ATOM 672 C CA . VAL A 1 86 ? -3.205 12.102 14.018 1.00 92.00 86 VAL A CA 1
ATOM 673 C C . VAL A 1 86 ? -3.952 11.852 15.323 1.00 92.00 86 VAL A C 1
ATOM 675 O O . VAL A 1 86 ? -4.172 12.794 16.082 1.00 92.00 86 VAL A O 1
ATOM 678 N N . TYR A 1 87 ? -4.244 10.587 15.628 1.00 92.62 87 TYR A N 1
ATOM 679 C CA . TYR A 1 87 ? -4.883 10.186 16.879 1.00 92.62 87 TYR A CA 1
ATOM 680 C C . TYR A 1 87 ? -4.083 10.623 18.119 1.00 92.62 87 TYR A C 1
ATOM 682 O O . TYR A 1 87 ? -4.606 11.292 19.002 1.00 92.62 87 TYR A O 1
ATOM 690 N N . LEU A 1 88 ? -2.778 10.347 18.170 1.00 93.88 88 LEU A N 1
ATOM 691 C CA . LEU A 1 88 ? -1.936 10.745 19.304 1.00 93.88 88 LEU A CA 1
ATOM 692 C C . LEU A 1 88 ? -1.823 12.269 19.456 1.00 93.88 88 LEU A C 1
ATOM 694 O O . LEU A 1 88 ? -1.694 12.772 20.572 1.00 93.88 88 LEU A O 1
ATOM 698 N N . ARG A 1 89 ? -1.865 13.025 18.352 1.00 94.69 89 ARG A N 1
ATOM 699 C CA . ARG A 1 89 ? -1.857 14.496 18.392 1.00 94.69 89 ARG A CA 1
ATOM 700 C C . ARG A 1 89 ? -3.164 15.071 18.930 1.00 94.69 89 ARG A C 1
ATOM 702 O O . ARG A 1 89 ? -3.099 16.066 19.645 1.00 94.69 89 ARG A O 1
ATOM 709 N N . SER A 1 90 ? -4.313 14.464 18.627 1.00 91.75 90 SER A N 1
ATOM 710 C CA . SER A 1 90 ? -5.605 14.932 19.147 1.00 91.75 90 SER A CA 1
ATOM 711 C C . SER A 1 90 ? -5.751 14.686 20.651 1.00 91.75 90 SER A C 1
ATOM 713 O O . SER A 1 90 ? -6.361 15.498 21.341 1.00 91.75 90 SER A O 1
ATOM 715 N N . LEU A 1 91 ? -5.129 13.629 21.185 1.00 91.88 91 LEU A N 1
ATOM 716 C CA . LEU A 1 91 ? -5.121 13.346 22.625 1.00 91.88 91 LEU A CA 1
ATOM 717 C C . LEU A 1 91 ? -4.308 14.353 23.447 1.00 91.88 91 LEU A C 1
ATOM 719 O O . LEU A 1 91 ? -4.645 14.592 24.597 1.00 91.88 91 LEU A O 1
ATOM 723 N N . LYS A 1 92 ? -3.263 14.964 22.874 1.00 87.44 92 LYS A N 1
ATOM 724 C CA . LYS A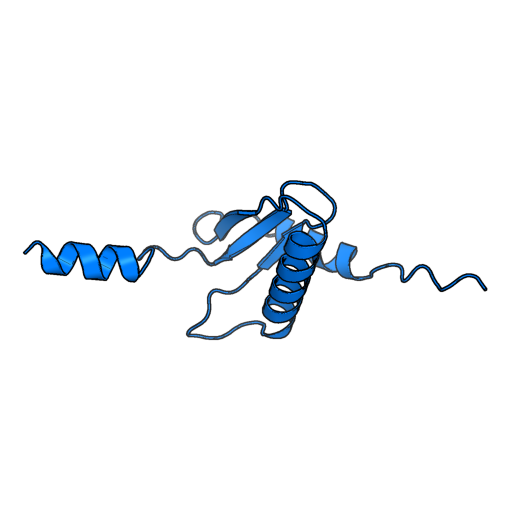 1 92 ? -2.449 15.986 23.564 1.00 87.44 92 LYS A CA 1
ATOM 725 C C . LYS A 1 92 ? -3.140 17.349 23.697 1.00 87.44 92 LYS A C 1
ATOM 727 O O . LYS A 1 92 ? -2.594 18.230 24.349 1.00 87.44 92 LYS A O 1
ATOM 732 N N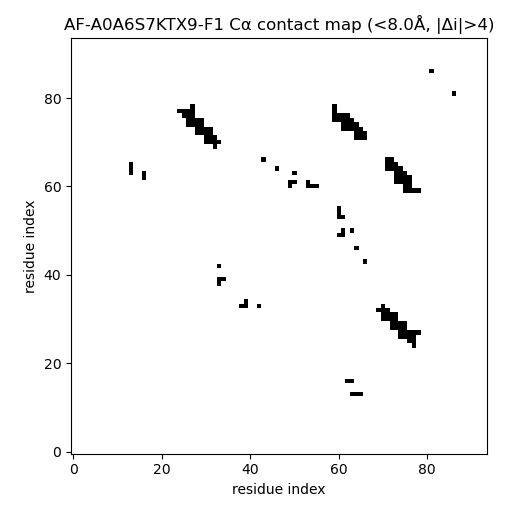 . GLN A 1 93 ? -4.275 17.548 23.023 1.00 68.06 93 GLN A N 1
ATOM 733 C CA . GLN A 1 93 ? -5.044 18.801 23.033 1.00 68.06 93 GLN A CA 1
ATOM 734 C C . GLN A 1 93 ? -6.275 18.736 23.958 1.00 68.06 93 GLN A C 1
ATOM 736 O O . GLN A 1 93 ? -7.074 19.671 23.967 1.00 68.06 93 GLN A O 1
ATOM 741 N N . LYS A 1 94 ? -6.431 17.642 24.711 1.00 52.91 94 LYS A N 1
ATOM 742 C CA . LYS A 1 94 ? -7.394 17.483 25.807 1.00 52.91 94 LYS A CA 1
ATOM 743 C C . LYS A 1 94 ? -6.662 17.502 27.140 1.00 52.91 94 LYS A C 1
ATOM 745 O O . LYS A 1 94 ? -7.293 17.964 28.111 1.00 52.91 94 LYS A O 1
#

Foldseek 3Di:
DPPDPPPPPLVVQQVVLVVPCPCVVFKDKDWDADPDPVSLVVVVVVQVVLVVVADDPPDWHWSHWDSPDPRIITIITDDPVPDPVVVVVVVVVD

Nearest PDB structures (foldseek):
  5i9z-assembly1_A  TM=7.899E-01  e=1.281E-02  Homo sapiens
  3cbl-assembly1_A  TM=7.241E-01  e=1.551E-02  Homo sapiens
  8pyk-assembly1_AAA  TM=7.365E-01  e=2.583E-02  Homo sapiens
  5i9v-assembly1_A  TM=7.183E-01  e=2.133E-02  Homo sapiens
  4e93-assembly1_A  TM=7.210E-01  e=2.935E-02  Homo sapiens

Radius of gyration: 16.57 Å; Cα contacts (8 Å, |Δi|>4): 78; chains: 1; bounding box: 42×32×52 Å

pLDDT: mean 76.23, std 19.23, range [29.61, 94.69]

Secondary structure (DSSP, 8-state):
--------THHHHHHHHHHTTT-GGGEEEEEE--SSHHHHHHHHHHHHHHHHH--BTTBPPEEEEE-SSSSEEEEEE--TT--HHHHHHHHTT-